Protein AF-A0A7Y3G044-F1 (afdb_monomer_lite)

pLDDT: mean 71.61, std 15.78, range [43.59, 97.12]

Sequence (88 aa):
MRATVRHTLWLSFACVVFAT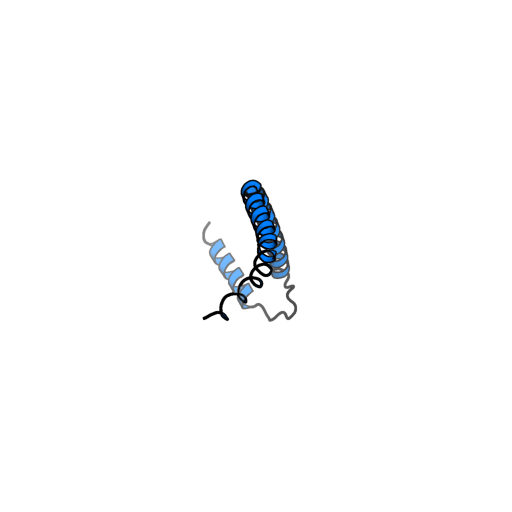PGYAYLDPGTGSILLQSLLASVAVAMGVLRFHWHSFKAFLANFVASSAVKEKETGEAVDTESESQSGQ

Radius of gyration: 31.05 Å; chains: 1; bounding box: 38×46×98 Å

Secondary structure (DSSP, 8-state):
--SHHHHHHHHHHHHHHT----SSS--HHHHHHHHHHHHHHHHHHHHHHHHSHHHHHHHHHHHHHHHHHTTTSSSSSSSS-S-S-S--

Foldseek 3Di:
DPPVVVVVVVVVVVVVVPDDDDPDQPPVVRVVVVVVVVVVVVVVVVVVCVVPVPVVVVVVVVVVVVVVVVVPPPPPDPDDDDDDDDDD

Structure (mmCIF, N/CA/C/O backbone):
data_AF-A0A7Y3G044-F1
#
_entry.id   AF-A0A7Y3G044-F1
#
loop_
_atom_site.group_PDB
_atom_site.id
_atom_site.type_symbol
_atom_site.label_atom_id
_atom_site.label_alt_id
_atom_site.label_comp_id
_atom_site.label_asym_id
_atom_site.label_entity_id
_atom_site.label_seq_id
_atom_site.pdbx_PDB_ins_code
_atom_site.Cartn_x
_atom_site.Cartn_y
_atom_site.Cartn_z
_atom_site.occupancy
_atom_site.B_iso_or_equiv
_atom_site.auth_seq_id
_atom_site.auth_comp_id
_atom_site.auth_asym_id
_atom_site.auth_atom_id
_atom_site.pdbx_PDB_model_num
ATOM 1 N N . MET A 1 1 ? -10.836 0.081 -33.715 1.00 55.31 1 MET A N 1
ATOM 2 C CA . MET A 1 1 ? -9.748 0.176 -32.711 1.00 55.31 1 MET A CA 1
ATOM 3 C C . MET A 1 1 ? -9.631 -1.131 -31.912 1.00 55.31 1 MET A C 1
ATOM 5 O O . MET A 1 1 ? -9.962 -1.166 -30.739 1.00 55.31 1 MET A O 1
ATOM 9 N N . ARG A 1 2 ? -9.245 -2.251 -32.546 1.00 56.44 2 ARG A N 1
ATOM 10 C CA . ARG A 1 2 ? -9.151 -3.572 -31.873 1.00 56.44 2 ARG A CA 1
ATOM 11 C C . ARG A 1 2 ? -7.840 -4.325 -32.146 1.00 56.44 2 ARG A C 1
ATOM 13 O O . ARG A 1 2 ? -7.550 -5.296 -31.463 1.00 56.44 2 ARG A O 1
ATOM 20 N N . ALA A 1 3 ? -7.035 -3.876 -33.114 1.00 58.03 3 ALA A N 1
ATOM 21 C CA . ALA A 1 3 ? -5.826 -4.586 -33.539 1.00 58.03 3 ALA A CA 1
ATOM 22 C C . ALA A 1 3 ? -4.552 -4.164 -32.782 1.00 58.03 3 ALA A C 1
ATOM 24 O O . ALA A 1 3 ? -3.620 -4.957 -32.675 1.00 58.03 3 ALA A O 1
ATOM 25 N N . THR A 1 4 ? -4.512 -2.954 -32.219 1.00 62.00 4 THR A N 1
ATOM 26 C CA . THR A 1 4 ? -3.330 -2.415 -31.525 1.00 62.00 4 THR A CA 1
ATOM 27 C C . THR A 1 4 ? -3.129 -3.055 -30.155 1.00 62.00 4 THR A C 1
ATOM 29 O O . THR A 1 4 ? -2.014 -3.427 -29.814 1.00 62.00 4 THR A O 1
ATOM 32 N N . VAL A 1 5 ? -4.220 -3.307 -29.422 1.00 64.38 5 VAL A N 1
ATOM 33 C CA . VAL A 1 5 ? -4.179 -3.897 -28.072 1.00 64.38 5 VAL A CA 1
ATOM 34 C C . VAL A 1 5 ? -3.565 -5.299 -28.088 1.00 64.38 5 VAL A C 1
ATOM 36 O O . VAL A 1 5 ? -2.795 -5.643 -27.203 1.00 64.38 5 VAL A O 1
ATOM 39 N N . ARG A 1 6 ? -3.824 -6.089 -29.141 1.00 70.25 6 ARG A N 1
ATOM 40 C CA . ARG A 1 6 ? -3.235 -7.428 -29.295 1.00 70.25 6 ARG A CA 1
ATOM 41 C C . ARG A 1 6 ? -1.717 -7.376 -29.428 1.00 70.25 6 ARG A C 1
ATOM 43 O O . ARG A 1 6 ? -1.044 -8.214 -28.846 1.00 70.25 6 ARG A O 1
ATOM 50 N N . HIS A 1 7 ? -1.194 -6.394 -30.161 1.00 72.50 7 HIS A N 1
ATOM 51 C CA . HIS A 1 7 ? 0.247 -6.229 -30.339 1.00 72.50 7 HIS A CA 1
ATOM 52 C C . HIS A 1 7 ? 0.895 -5.658 -29.078 1.00 72.50 7 HIS A C 1
ATOM 54 O O . HIS A 1 7 ? 1.936 -6.154 -28.673 1.00 72.50 7 HIS A O 1
ATOM 60 N N . THR A 1 8 ? 0.253 -4.701 -28.399 1.00 73.06 8 THR A N 1
ATOM 61 C CA . THR A 1 8 ? 0.728 -4.169 -27.110 1.00 73.06 8 THR A CA 1
ATOM 62 C C . THR A 1 8 ? 0.791 -5.251 -26.030 1.00 73.06 8 THR A C 1
ATOM 64 O O . THR A 1 8 ? 1.775 -5.328 -25.301 1.00 73.06 8 THR A O 1
ATOM 67 N N . LEU A 1 9 ? -0.214 -6.129 -25.962 1.00 74.81 9 LEU A N 1
ATOM 68 C CA . LEU A 1 9 ? -0.222 -7.264 -25.034 1.00 74.81 9 LEU A CA 1
ATOM 69 C C . LEU A 1 9 ? 0.872 -8.284 -25.372 1.00 74.81 9 LEU A C 1
ATOM 71 O O . LEU A 1 9 ? 1.548 -8.768 -24.470 1.00 74.81 9 LEU A O 1
ATOM 75 N N . TRP A 1 10 ? 1.093 -8.561 -26.660 1.00 76.62 10 TRP A N 1
ATOM 76 C CA . TRP A 1 10 ? 2.162 -9.459 -27.108 1.00 76.62 10 TRP A CA 1
ATOM 77 C C . TRP A 1 10 ? 3.560 -8.913 -26.795 1.00 76.62 10 TRP A C 1
ATOM 79 O O . TRP A 1 10 ? 4.431 -9.653 -26.348 1.00 76.62 10 TRP A O 1
ATOM 89 N N . LEU A 1 11 ? 3.760 -7.608 -26.984 1.00 77.00 11 LEU A N 1
ATOM 90 C CA . LEU A 1 11 ? 5.032 -6.935 -26.725 1.00 77.00 11 LEU A CA 1
ATOM 91 C C . LEU A 1 11 ? 5.331 -6.853 -25.219 1.00 77.00 11 LEU A C 1
ATOM 93 O O . LEU A 1 11 ? 6.461 -7.086 -24.798 1.00 77.00 11 LEU A O 1
ATOM 97 N N . SER A 1 12 ? 4.305 -6.597 -24.400 1.00 70.75 12 SER A N 1
ATOM 98 C CA . SER A 1 12 ? 4.407 -6.612 -22.935 1.00 70.75 12 SER A CA 1
ATOM 99 C C . SER A 1 12 ? 4.707 -8.016 -22.395 1.00 70.75 12 SER A C 1
ATOM 101 O O . SER A 1 12 ? 5.572 -8.160 -21.536 1.00 70.75 12 SER A O 1
ATOM 103 N N . PHE A 1 13 ? 4.069 -9.054 -22.944 1.00 74.94 13 PHE A N 1
ATOM 104 C CA . PHE A 1 13 ? 4.321 -10.447 -22.568 1.00 74.94 13 PHE A CA 1
ATOM 105 C C . PHE A 1 13 ? 5.740 -10.908 -22.940 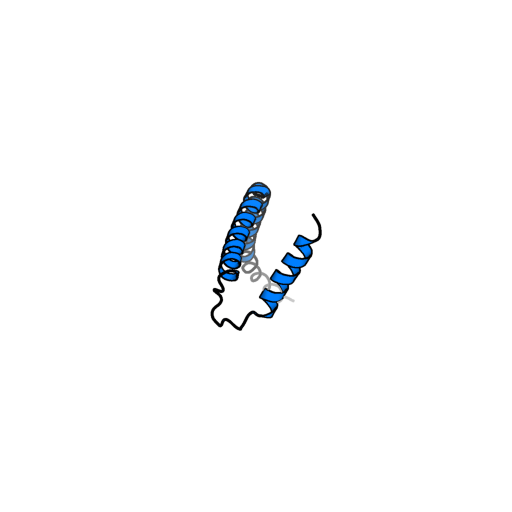1.00 74.94 13 PHE A C 1
ATOM 107 O O . PHE A 1 13 ? 6.423 -11.519 -22.122 1.00 74.94 13 PHE A O 1
ATOM 114 N N . ALA A 1 14 ? 6.225 -10.553 -24.135 1.00 73.94 14 ALA A N 1
ATOM 115 C CA . ALA A 1 14 ? 7.584 -10.876 -24.575 1.00 73.94 14 ALA A CA 1
ATOM 116 C C . ALA A 1 14 ? 8.672 -10.231 -23.693 1.00 73.94 14 ALA A C 1
ATOM 118 O O . ALA A 1 14 ? 9.715 -10.838 -23.461 1.00 73.94 14 ALA A O 1
ATOM 119 N N . CYS A 1 15 ? 8.417 -9.031 -23.161 1.00 67.38 15 CYS A N 1
ATOM 120 C CA . CYS A 1 15 ? 9.344 -8.319 -22.280 1.00 67.38 15 CYS A CA 1
ATOM 121 C C . CYS A 1 15 ? 9.507 -9.005 -20.910 1.00 67.38 15 CYS A C 1
ATOM 123 O O . CYS A 1 15 ? 10.620 -9.086 -20.398 1.00 67.38 15 CYS A O 1
ATOM 125 N N . VAL A 1 16 ? 8.425 -9.569 -20.356 1.00 67.25 16 VAL A N 1
ATOM 126 C CA . VAL A 1 16 ? 8.444 -10.279 -19.061 1.00 67.25 16 VAL A CA 1
ATOM 127 C C . VAL A 1 16 ? 9.197 -11.613 -19.149 1.00 67.25 16 VAL A C 1
ATOM 129 O O . VAL A 1 16 ? 9.899 -11.982 -18.213 1.00 67.25 16 VAL A O 1
ATOM 132 N N . VAL A 1 17 ? 9.098 -12.326 -20.278 1.00 68.75 17 VAL A N 1
ATOM 133 C CA . VAL A 1 17 ? 9.746 -13.641 -20.472 1.00 68.75 17 VAL A CA 1
ATOM 134 C C . VAL A 1 17 ? 11.273 -13.531 -20.631 1.00 68.75 17 VAL A C 1
ATOM 136 O O . VAL A 1 17 ? 11.986 -14.483 -20.327 1.00 68.75 17 VAL A O 1
ATOM 139 N N . PHE A 1 18 ? 11.789 -12.374 -21.058 1.00 63.81 18 PHE A N 1
ATOM 140 C CA . PHE A 1 18 ? 13.227 -12.122 -21.233 1.00 63.81 18 PHE A CA 1
ATOM 141 C C . PHE A 1 18 ? 13.926 -11.523 -19.996 1.00 63.81 18 PHE A C 1
ATOM 143 O O . PHE A 1 18 ? 15.107 -11.180 -20.071 1.00 63.81 18 PHE A O 1
ATOM 150 N N . ALA A 1 19 ? 13.237 -11.391 -18.859 1.00 63.16 19 ALA A N 1
ATOM 151 C CA . ALA A 1 19 ? 13.813 -10.810 -17.649 1.00 63.16 19 ALA A CA 1
ATOM 152 C C . ALA A 1 19 ? 14.864 -11.744 -17.003 1.00 63.16 19 ALA A C 1
ATOM 154 O O . ALA A 1 19 ? 14.551 -12.827 -16.511 1.00 63.16 19 ALA A O 1
ATOM 155 N N . THR A 1 20 ? 16.131 -11.318 -17.006 1.00 61.31 20 THR A N 1
ATOM 156 C CA . THR A 1 20 ? 17.278 -11.989 -16.360 1.00 61.31 20 THR A CA 1
ATOM 157 C C . THR A 1 20 ? 17.270 -11.831 -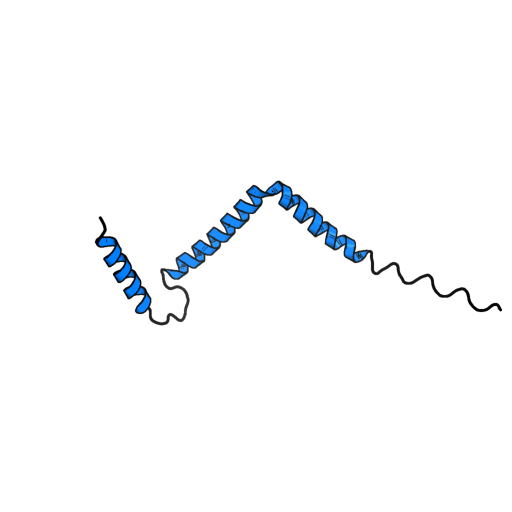14.830 1.00 61.31 20 THR A C 1
ATOM 159 O O . THR A 1 20 ? 16.684 -10.872 -14.327 1.00 61.31 20 THR A O 1
ATOM 162 N N . PRO A 1 21 ? 17.941 -12.711 -14.054 1.00 61.41 21 PRO A N 1
ATOM 163 C CA . PRO A 1 21 ? 17.856 -12.688 -12.592 1.00 61.41 21 PRO A CA 1
ATOM 164 C C . PRO A 1 21 ? 18.577 -11.471 -11.986 1.00 61.41 21 PRO A C 1
ATOM 166 O O . PRO A 1 21 ? 19.805 -11.397 -11.984 1.00 61.41 21 PRO A O 1
ATOM 169 N N . GLY A 1 22 ? 17.812 -10.524 -11.437 1.00 60.12 22 GLY A N 1
ATOM 170 C CA . GLY A 1 22 ? 18.322 -9.397 -10.652 1.00 60.12 22 GLY A CA 1
ATOM 171 C C . GLY A 1 22 ? 18.417 -9.747 -9.165 1.00 60.12 22 GLY A C 1
ATOM 172 O O . GLY A 1 22 ? 17.401 -9.864 -8.488 1.00 60.12 22 GLY A O 1
ATOM 173 N N . TYR A 1 23 ? 19.636 -9.889 -8.638 1.00 59.41 23 TYR A N 1
ATOM 174 C CA . TYR A 1 23 ? 19.905 -10.263 -7.237 1.00 59.41 23 TYR A CA 1
ATOM 175 C C . TYR A 1 23 ? 19.811 -9.101 -6.218 1.00 59.41 23 TYR A C 1
ATOM 177 O O . TYR A 1 23 ? 20.247 -9.232 -5.078 1.00 59.41 23 TYR A O 1
ATOM 185 N N . ALA A 1 24 ? 19.204 -7.972 -6.589 1.00 64.19 24 ALA A N 1
ATOM 186 C CA . ALA A 1 24 ? 18.789 -6.915 -5.669 1.00 64.19 24 ALA A CA 1
ATOM 187 C C . ALA A 1 24 ? 17.494 -6.302 -6.211 1.00 64.19 24 ALA A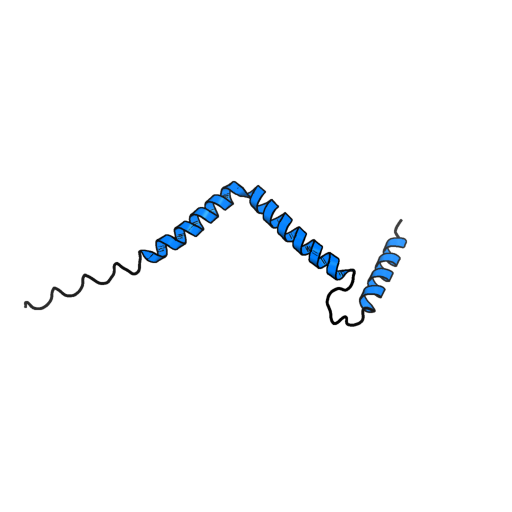 C 1
ATOM 189 O O . ALA A 1 24 ? 17.476 -5.712 -7.289 1.00 64.19 24 ALA A O 1
ATOM 190 N N . TYR A 1 25 ? 16.400 -6.517 -5.482 1.00 60.19 25 TYR A N 1
ATOM 191 C CA . TYR A 1 25 ? 15.020 -6.216 -5.862 1.00 60.19 25 TYR A CA 1
ATOM 192 C C . TYR A 1 25 ? 14.745 -4.705 -5.880 1.00 60.19 25 TYR A C 1
ATOM 194 O O . TYR A 1 25 ? 14.089 -4.150 -5.004 1.00 60.19 25 TYR A O 1
ATOM 202 N N . LEU A 1 26 ? 15.300 -4.046 -6.892 1.00 60.59 26 LEU A N 1
ATOM 203 C CA . LEU A 1 26 ? 15.039 -2.672 -7.305 1.00 60.59 26 LEU A CA 1
ATOM 204 C C . LEU A 1 26 ? 15.057 -2.610 -8.841 1.00 60.59 26 LEU A C 1
ATOM 206 O O . LEU A 1 26 ? 15.583 -1.668 -9.427 1.00 60.59 26 LEU A O 1
ATOM 210 N N . ASP A 1 27 ? 14.506 -3.630 -9.512 1.00 64.81 27 ASP A N 1
ATOM 211 C CA . ASP A 1 27 ? 14.146 -3.474 -10.922 1.00 64.81 27 ASP A CA 1
ATOM 212 C C . ASP A 1 27 ? 13.196 -2.261 -11.018 1.00 64.81 27 ASP A C 1
ATOM 214 O O . ASP A 1 27 ? 12.270 -2.171 -10.195 1.00 64.81 27 ASP A O 1
ATOM 218 N N . PRO A 1 28 ? 13.428 -1.289 -11.922 1.00 60.16 28 PRO A N 1
ATOM 219 C CA . PRO A 1 28 ? 12.762 0.017 -11.900 1.00 60.16 28 PRO A CA 1
ATOM 220 C C . PRO A 1 28 ? 11.227 -0.069 -11.935 1.00 60.16 28 PRO A C 1
ATOM 222 O O . PRO A 1 28 ? 10.564 0.849 -11.460 1.00 60.16 28 PRO A O 1
ATOM 225 N N . GLY A 1 29 ? 10.648 -1.176 -12.420 1.00 67.56 29 GLY A N 1
ATOM 226 C CA . GLY A 1 29 ? 9.202 -1.423 -12.346 1.00 67.56 29 GLY A CA 1
ATOM 227 C C . GLY A 1 29 ? 8.716 -1.981 -11.002 1.00 67.56 29 GLY A C 1
ATOM 228 O O . GLY A 1 29 ? 7.601 -1.696 -10.563 1.00 67.56 29 GLY A O 1
ATOM 229 N N . THR A 1 30 ? 9.550 -2.749 -10.308 1.00 73.00 30 THR A N 1
ATOM 230 C CA . THR A 1 30 ? 9.151 -3.465 -9.092 1.00 73.00 30 THR A CA 1
ATOM 231 C C . THR A 1 30 ? 9.314 -2.619 -7.828 1.00 73.00 30 THR A C 1
ATOM 233 O O . THR A 1 30 ? 8.490 -2.703 -6.914 1.00 73.00 30 THR A O 1
ATOM 236 N N . GLY A 1 31 ? 10.306 -1.721 -7.806 1.00 76.19 31 GLY A N 1
ATOM 237 C CA . GLY A 1 31 ? 10.459 -0.730 -6.735 1.00 76.19 31 GLY A CA 1
ATOM 238 C C . GLY A 1 31 ? 9.228 0.176 -6.594 1.00 76.19 31 GLY A C 1
ATOM 239 O O . GLY A 1 31 ? 8.752 0.411 -5.482 1.00 76.19 31 GLY A O 1
ATOM 240 N N . SER A 1 32 ? 8.644 0.614 -7.715 1.00 83.00 32 SER A N 1
ATOM 241 C CA . SER A 1 32 ? 7.414 1.417 -7.714 1.00 83.00 32 SER A CA 1
ATOM 242 C C . SER A 1 32 ? 6.195 0.631 -7.232 1.00 83.00 32 SER A C 1
ATOM 244 O O . SER A 1 32 ? 5.403 1.175 -6.467 1.00 83.00 32 SER A O 1
ATOM 246 N N . ILE A 1 33 ? 6.051 -0.647 -7.607 1.00 86.81 33 ILE A N 1
ATOM 247 C CA . ILE A 1 33 ? 4.949 -1.499 -7.125 1.00 86.81 33 ILE A CA 1
ATOM 248 C C . ILE A 1 33 ? 5.028 -1.724 -5.615 1.00 86.81 33 ILE A C 1
ATOM 250 O O . ILE A 1 33 ? 4.001 -1.646 -4.941 1.00 86.81 33 ILE A O 1
ATOM 254 N N . LEU A 1 34 ? 6.227 -1.945 -5.070 1.00 86.88 34 LEU A N 1
ATOM 255 C CA . LEU A 1 34 ? 6.408 -2.063 -3.627 1.00 86.88 34 LEU A CA 1
ATOM 256 C C . LEU A 1 34 ? 5.953 -0.795 -2.917 1.00 86.88 34 LEU A C 1
ATOM 258 O O . LEU A 1 34 ? 5.111 -0.860 -2.021 1.00 86.88 34 LEU A O 1
ATOM 262 N N . LEU A 1 35 ? 6.466 0.355 -3.356 1.00 89.38 35 LEU A N 1
ATOM 263 C CA . LEU A 1 35 ? 6.152 1.635 -2.737 1.00 89.38 35 LEU A CA 1
ATOM 264 C C . LEU A 1 35 ? 4.655 1.953 -2.862 1.00 89.38 35 LEU A C 1
ATOM 266 O O . LEU A 1 35 ? 4.016 2.338 -1.888 1.00 89.38 35 LEU A O 1
ATOM 270 N N . GLN A 1 36 ? 4.064 1.705 -4.032 1.00 91.56 36 GLN A N 1
ATOM 271 C CA . GLN A 1 36 ? 2.631 1.872 -4.263 1.00 91.56 36 GLN A CA 1
ATOM 272 C C . GLN A 1 36 ? 1.783 0.939 -3.398 1.00 91.56 36 GLN A C 1
ATOM 274 O O . GLN A 1 36 ? 0.789 1.390 -2.841 1.00 91.56 36 GLN A O 1
ATOM 279 N N . SER A 1 37 ? 2.150 -0.337 -3.261 1.00 93.56 37 SER A N 1
ATOM 280 C CA . SER A 1 37 ? 1.410 -1.292 -2.425 1.00 93.56 37 SER A CA 1
ATOM 281 C C . SER A 1 37 ? 1.482 -0.924 -0.942 1.00 93.56 37 SER A C 1
ATOM 283 O O . SER A 1 37 ? 0.478 -1.013 -0.235 1.00 93.56 37 SER A O 1
ATOM 285 N N . LEU A 1 38 ? 2.631 -0.408 -0.495 1.00 95.62 38 LEU A N 1
ATOM 286 C CA . LEU A 1 38 ? 2.815 0.099 0.855 1.00 95.62 38 LEU A CA 1
ATOM 287 C C . LEU A 1 38 ? 1.909 1.308 1.102 1.00 95.62 38 LEU A C 1
ATOM 289 O O . LEU A 1 38 ? 1.112 1.291 2.039 1.00 95.62 38 LEU A O 1
ATOM 293 N N . LEU A 1 39 ? 1.955 2.317 0.227 1.00 96.25 39 LEU A N 1
ATOM 294 C CA . LEU A 1 39 ? 1.100 3.500 0.349 1.00 96.25 39 LEU A CA 1
ATOM 295 C C . LEU A 1 39 ? -0.390 3.142 0.252 1.00 96.25 39 LEU A C 1
ATOM 297 O O . LEU A 1 39 ? -1.193 3.655 1.030 1.00 96.25 39 LEU A O 1
ATOM 301 N N . ALA A 1 40 ? -0.762 2.240 -0.658 1.00 96.19 40 ALA A N 1
ATOM 302 C CA . ALA A 1 40 ? -2.132 1.766 -0.802 1.00 96.19 40 ALA A CA 1
ATOM 303 C C . ALA A 1 40 ? -2.614 1.045 0.463 1.00 96.19 40 ALA A C 1
ATOM 305 O O . ALA A 1 40 ? -3.721 1.315 0.921 1.00 96.19 40 ALA A O 1
ATOM 306 N N . SER A 1 41 ? -1.787 0.187 1.071 1.00 95.69 41 SER A N 1
ATOM 307 C CA . SER A 1 41 ? -2.143 -0.503 2.317 1.00 95.69 41 SER A CA 1
ATOM 308 C C . SER A 1 41 ? -2.404 0.478 3.465 1.00 95.69 41 SER A C 1
ATOM 310 O O . SER A 1 41 ? -3.405 0.340 4.168 1.00 95.69 41 SER A O 1
ATOM 312 N N . VAL A 1 42 ? -1.577 1.524 3.598 1.00 97.12 42 VAL A N 1
ATOM 313 C CA . VAL A 1 42 ? -1.751 2.576 4.612 1.00 97.12 42 VAL A CA 1
ATOM 314 C C . VAL A 1 42 ? -3.021 3.381 4.341 1.00 97.12 42 VAL A C 1
ATOM 316 O O . VAL A 1 42 ? -3.827 3.586 5.247 1.00 97.12 42 VAL A O 1
ATOM 319 N N . ALA A 1 43 ? -3.244 3.790 3.091 1.00 96.38 43 ALA A N 1
ATOM 320 C CA . ALA A 1 43 ? -4.436 4.536 2.702 1.00 96.38 43 ALA A CA 1
ATOM 321 C C . ALA A 1 43 ? -5.725 3.733 2.947 1.00 96.38 43 ALA A C 1
ATOM 323 O O . ALA A 1 43 ? -6.694 4.272 3.482 1.00 96.38 43 ALA A O 1
ATOM 324 N N . VAL A 1 44 ? -5.726 2.438 2.616 1.00 95.81 44 VAL A N 1
ATOM 325 C CA . VAL A 1 44 ? -6.851 1.531 2.880 1.00 95.81 44 VAL A CA 1
ATOM 326 C C . VAL A 1 44 ? -7.063 1.356 4.381 1.00 95.81 44 VAL A C 1
ATOM 328 O O . VAL A 1 44 ? -8.195 1.487 4.839 1.00 95.81 44 VAL A O 1
ATOM 331 N N . ALA A 1 45 ? -6.004 1.133 5.165 1.00 94.12 45 ALA A N 1
ATOM 332 C CA . ALA A 1 45 ? -6.108 0.999 6.618 1.00 94.12 45 ALA A CA 1
ATOM 333 C C . ALA A 1 45 ? -6.718 2.254 7.262 1.00 94.12 45 ALA A C 1
ATOM 335 O O . ALA A 1 45 ? -7.671 2.158 8.037 1.00 94.12 45 ALA A O 1
ATOM 336 N N . MET A 1 46 ? -6.229 3.439 6.889 1.00 94.62 46 MET A N 1
ATOM 337 C CA . MET A 1 46 ? -6.772 4.713 7.366 1.00 94.62 46 MET A CA 1
ATOM 338 C C . MET A 1 46 ? -8.210 4.939 6.888 1.00 94.62 46 MET A C 1
ATOM 340 O O . MET A 1 46 ? -9.043 5.417 7.658 1.00 94.62 46 MET A O 1
ATOM 344 N N . GLY A 1 47 ? -8.526 4.574 5.643 1.00 94.00 47 GLY A N 1
ATOM 345 C CA . GLY A 1 47 ? -9.871 4.678 5.080 1.00 94.00 47 GLY A CA 1
ATOM 346 C C . GLY A 1 47 ? -10.880 3.802 5.819 1.00 94.00 47 GLY A C 1
ATOM 347 O O . GLY A 1 47 ? -11.931 4.292 6.231 1.00 94.00 47 GLY A O 1
ATOM 348 N N . VAL A 1 48 ? -10.540 2.536 6.067 1.00 92.06 48 VAL A N 1
ATOM 349 C CA . VAL A 1 48 ? -11.374 1.596 6.832 1.00 92.06 48 VAL A CA 1
ATOM 350 C C . VAL A 1 48 ? -11.530 2.063 8.278 1.00 92.06 48 VAL A C 1
ATOM 352 O O . VAL A 1 48 ? -12.645 2.069 8.799 1.00 92.06 48 VAL A O 1
ATOM 355 N N . LEU A 1 49 ? -10.451 2.539 8.906 1.00 90.31 49 LEU A N 1
ATOM 356 C CA . LEU A 1 49 ? -10.491 3.103 10.256 1.00 90.31 49 LEU A CA 1
ATOM 357 C C . LEU A 1 49 ? -11.428 4.316 10.338 1.00 90.31 49 LEU A C 1
ATOM 359 O O . LEU A 1 49 ? -12.238 4.430 11.258 1.00 90.31 49 LEU A O 1
ATOM 363 N N . ARG A 1 50 ? -11.352 5.216 9.355 1.00 86.75 50 ARG A N 1
ATOM 364 C CA . ARG A 1 50 ? -12.187 6.418 9.285 1.00 86.75 50 ARG A CA 1
ATOM 365 C C . ARG A 1 50 ? -13.646 6.102 8.958 1.00 86.75 50 ARG A C 1
ATOM 367 O O . ARG A 1 50 ? -14.529 6.810 9.447 1.00 86.75 50 ARG A O 1
ATOM 374 N N . PHE A 1 51 ? -13.893 5.073 8.150 1.00 88.75 51 PHE A N 1
ATOM 375 C CA . PHE A 1 51 ? -15.228 4.600 7.789 1.00 88.75 51 PHE A CA 1
ATOM 376 C C . PHE A 1 51 ? -15.906 3.863 8.951 1.00 88.75 51 PHE A C 1
ATOM 378 O O . PHE A 1 51 ? -17.101 4.032 9.177 1.00 88.75 51 PHE A O 1
ATOM 385 N N . HIS A 1 52 ? -15.142 3.103 9.739 1.00 85.06 52 HIS A N 1
ATOM 386 C CA . HIS A 1 52 ? -15.660 2.271 10.825 1.00 85.06 52 HIS A CA 1
ATOM 387 C C . HIS A 1 52 ? -15.295 2.777 12.228 1.00 85.06 52 HIS A C 1
ATOM 389 O O . HIS A 1 52 ? -15.275 2.005 13.186 1.00 85.06 52 HIS A O 1
ATOM 395 N N . TRP A 1 53 ? -15.052 4.085 12.372 1.00 86.19 53 TRP A N 1
ATOM 396 C CA . TRP A 1 53 ? -14.611 4.718 13.621 1.00 86.19 53 TRP A CA 1
ATOM 397 C C . TRP A 1 53 ? -15.476 4.336 14.830 1.00 86.19 53 TRP A C 1
ATOM 399 O O . TRP A 1 53 ? -14.961 4.095 15.918 1.00 86.19 53 TRP A O 1
ATOM 409 N N . HIS A 1 54 ? -16.797 4.231 14.645 1.00 83.06 54 HIS A N 1
ATOM 410 C CA . HIS A 1 54 ? -17.722 3.898 15.727 1.00 83.06 54 HIS A CA 1
ATOM 411 C C . HIS A 1 54 ? -17.497 2.486 16.293 1.00 83.06 54 HIS A C 1
ATOM 413 O O . HIS A 1 54 ? -17.306 2.333 17.499 1.00 83.06 54 HIS A O 1
ATOM 419 N N . SER A 1 55 ? -17.459 1.463 15.439 1.00 84.06 55 SER A N 1
ATOM 420 C CA . SER A 1 55 ? -17.245 0.081 15.884 1.00 84.06 55 SER A CA 1
ATOM 421 C C . SER A 1 55 ? -15.785 -0.196 16.231 1.00 84.06 55 SER A C 1
ATOM 423 O O . SER A 1 55 ? -15.519 -1.012 17.104 1.00 84.06 55 SER A O 1
ATOM 425 N N . PHE A 1 56 ? -14.834 0.499 15.598 1.00 86.88 5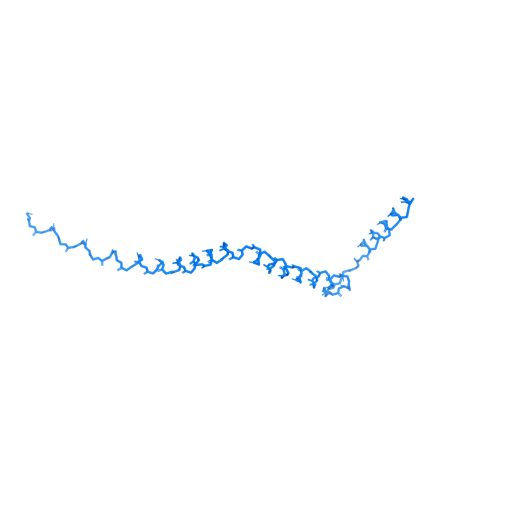6 PHE A N 1
ATOM 426 C CA . PHE A 1 56 ? -13.414 0.372 15.924 1.00 86.88 56 PHE A CA 1
ATOM 427 C C . PHE A 1 56 ? -13.128 0.801 17.367 1.00 86.88 56 PHE A C 1
ATOM 429 O O . PHE A 1 56 ? -12.426 0.096 18.085 1.00 86.88 56 PHE A O 1
ATOM 436 N N . LYS A 1 57 ? -13.728 1.906 17.835 1.00 83.25 57 LYS A N 1
ATOM 437 C CA . LYS A 1 57 ? -13.640 2.304 19.250 1.00 83.25 57 LYS A CA 1
ATOM 438 C C . LYS A 1 57 ? -14.207 1.236 20.186 1.00 83.25 57 LYS A C 1
ATOM 440 O O . LYS A 1 57 ? -13.607 0.973 21.221 1.00 83.25 57 LYS A O 1
ATOM 445 N N . ALA A 1 58 ? -15.347 0.636 19.835 1.00 84.75 58 ALA A N 1
ATOM 446 C CA . ALA A 1 58 ? -15.962 -0.421 20.640 1.00 84.75 58 ALA A CA 1
ATOM 447 C C . ALA A 1 58 ? -15.091 -1.689 20.677 1.00 84.75 58 ALA A C 1
ATOM 449 O O . ALA A 1 58 ? -14.901 -2.283 21.735 1.00 84.75 58 ALA A O 1
ATOM 450 N N . PHE A 1 59 ? -14.496 -2.058 19.540 1.00 85.38 59 PHE A N 1
ATOM 451 C CA . PHE A 1 59 ? -13.536 -3.153 19.442 1.00 85.38 59 PHE A CA 1
ATOM 452 C C . PHE A 1 59 ? -12.286 -2.892 20.294 1.00 85.38 59 PHE A C 1
ATOM 454 O O . PHE A 1 59 ? -11.882 -3.759 21.062 1.00 85.38 59 PHE A O 1
ATOM 461 N N . LEU A 1 60 ? -11.715 -1.685 20.223 1.00 86.00 60 LEU A N 1
ATOM 462 C CA . LEU A 1 60 ? -10.532 -1.312 21.000 1.00 86.00 60 LEU A CA 1
ATOM 463 C C . LEU A 1 60 ? -10.819 -1.270 22.509 1.00 86.00 60 LEU A C 1
ATOM 465 O O . LEU A 1 60 ? -9.997 -1.725 23.301 1.00 86.00 60 LEU A O 1
ATOM 469 N N . ALA A 1 61 ? -11.996 -0.778 22.908 1.00 84.38 61 ALA A N 1
ATOM 470 C CA . ALA A 1 61 ? -12.430 -0.782 24.303 1.00 84.38 61 ALA A CA 1
ATOM 471 C C . ALA A 1 61 ? -12.568 -2.211 24.855 1.00 84.38 61 ALA A C 1
ATOM 473 O O . ALA A 1 61 ? -12.053 -2.501 25.933 1.00 84.38 61 ALA A O 1
ATOM 474 N N . ASN A 1 62 ? -13.186 -3.122 24.094 1.00 82.94 62 ASN A N 1
ATOM 475 C CA . ASN A 1 62 ? -13.283 -4.533 24.478 1.00 82.94 62 ASN A CA 1
ATOM 476 C C . ASN A 1 62 ? -11.916 -5.231 24.501 1.00 82.94 62 ASN A C 1
ATOM 478 O O . ASN A 1 62 ? -11.662 -6.041 25.389 1.00 82.94 62 ASN A O 1
ATOM 482 N N . PHE A 1 63 ? -11.018 -4.902 23.568 1.00 86.12 63 PHE A N 1
ATOM 483 C CA . PHE A 1 63 ? -9.667 -5.462 23.535 1.00 86.12 63 PHE A CA 1
ATOM 484 C C . PHE A 1 63 ? -8.851 -5.071 24.777 1.00 86.12 63 PHE A C 1
ATOM 486 O O . PHE A 1 63 ? -8.208 -5.920 25.387 1.00 86.12 63 PHE A O 1
ATOM 493 N N . VAL A 1 64 ? -8.927 -3.804 25.197 1.00 83.19 64 VAL A N 1
ATOM 494 C CA . VAL A 1 64 ? -8.286 -3.326 26.434 1.00 83.19 64 VAL A CA 1
ATOM 495 C C . VAL A 1 64 ? -8.927 -3.951 27.676 1.00 83.19 64 VAL A C 1
ATOM 497 O O . VAL A 1 64 ? -8.210 -4.386 28.576 1.00 83.19 64 VAL A O 1
ATOM 500 N N . ALA A 1 65 ? -10.259 -4.051 27.720 1.00 78.38 65 ALA A N 1
ATOM 501 C CA . ALA A 1 65 ? -10.974 -4.649 28.848 1.00 78.38 65 ALA A CA 1
ATOM 502 C C . ALA A 1 65 ? -10.638 -6.140 29.036 1.00 78.38 65 ALA A C 1
ATOM 504 O O . ALA A 1 65 ? -10.503 -6.605 30.166 1.00 78.38 65 ALA A O 1
ATOM 505 N N . SER A 1 66 ? -10.431 -6.882 27.942 1.00 64.44 66 SER A N 1
ATOM 506 C CA . SER A 1 66 ? -10.107 -8.312 27.996 1.00 64.44 66 SER A CA 1
ATOM 507 C C . SER A 1 66 ? -8.756 -8.609 28.657 1.00 64.44 66 SER A C 1
ATOM 509 O O . SER A 1 66 ? -8.575 -9.702 29.192 1.00 64.44 66 SER A O 1
ATOM 511 N N . SER A 1 67 ? -7.822 -7.654 28.656 1.00 62.06 67 SER A N 1
ATOM 512 C CA . SER A 1 67 ? -6.524 -7.807 29.325 1.00 62.06 67 SER A CA 1
ATOM 513 C C . SER A 1 67 ? -6.620 -7.641 30.844 1.00 62.06 67 SER A C 1
ATOM 515 O O . SER A 1 67 ? -5.857 -8.271 31.565 1.00 62.06 67 SER A O 1
ATOM 517 N N . ALA A 1 68 ? -7.583 -6.858 31.340 1.00 61.84 68 ALA A N 1
ATOM 518 C CA . ALA A 1 68 ? -7.795 -6.660 32.777 1.00 61.84 68 ALA A CA 1
ATOM 519 C C . ALA 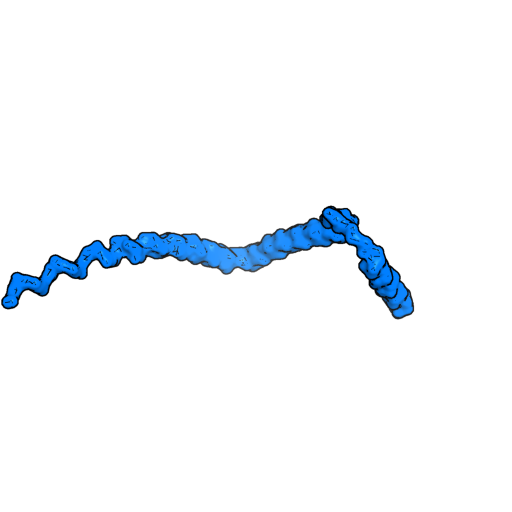A 1 68 ? -8.555 -7.823 33.443 1.00 61.84 68 ALA A C 1
ATOM 521 O O . ALA A 1 68 ? -8.426 -8.047 34.643 1.00 61.84 68 ALA A O 1
ATOM 522 N N . VAL A 1 69 ? -9.334 -8.592 32.674 1.00 60.47 69 VAL A N 1
ATOM 523 C CA . VAL A 1 69 ? -10.097 -9.740 33.200 1.00 60.47 69 VAL A CA 1
ATOM 524 C C . VAL A 1 69 ? -9.192 -10.948 33.476 1.00 60.47 69 VAL A C 1
ATOM 526 O O . VAL A 1 69 ? -9.477 -11.737 34.372 1.00 60.47 69 VAL A O 1
ATOM 529 N N . LYS A 1 70 ? -8.049 -11.061 32.788 1.00 51.56 70 LYS A N 1
ATOM 530 C CA . LYS A 1 70 ? -7.135 -12.204 32.945 1.00 51.56 70 LYS A CA 1
ATOM 531 C C . LYS A 1 70 ? -6.333 -12.200 34.255 1.00 51.56 70 LYS A C 1
ATOM 533 O O . LYS A 1 70 ? -5.775 -13.228 34.618 1.00 51.56 70 LYS A O 1
ATOM 538 N N . GLU A 1 71 ? -6.302 -11.084 34.979 1.00 57.78 71 GLU A N 1
ATOM 539 C CA . GLU A 1 71 ? -5.565 -10.965 36.246 1.00 57.78 71 GLU A CA 1
ATOM 540 C C . GLU A 1 71 ? -6.411 -11.350 37.478 1.00 57.78 71 GLU A C 1
ATOM 542 O O . GLU A 1 71 ? -5.872 -11.581 38.556 1.00 57.78 71 GLU A O 1
ATOM 547 N N . LYS A 1 72 ? -7.739 -11.472 37.331 1.00 50.41 72 LYS A N 1
ATOM 548 C CA . LYS A 1 72 ? -8.666 -11.725 38.451 1.00 50.41 72 LYS A CA 1
ATOM 549 C C . LYS A 1 72 ? -8.949 -13.205 38.740 1.00 50.41 72 LYS A C 1
ATOM 551 O O . LYS A 1 72 ? -9.358 -13.507 39.851 1.00 50.41 72 LYS A O 1
ATOM 556 N N . GLU A 1 73 ? -8.710 -14.125 37.802 1.00 56.62 73 GLU A N 1
ATOM 557 C CA . GLU A 1 73 ? -9.106 -15.542 37.962 1.00 56.62 73 GLU A CA 1
ATOM 558 C C . GLU A 1 73 ? -8.016 -16.479 38.518 1.00 56.62 73 GLU A C 1
ATOM 560 O O . GLU A 1 73 ? -8.278 -17.655 38.733 1.00 56.62 73 GLU A O 1
ATOM 565 N N . THR A 1 74 ? -6.787 -16.012 38.770 1.00 45.03 74 THR A N 1
ATOM 566 C CA . THR A 1 74 ? -5.703 -16.882 39.298 1.00 45.03 74 THR A CA 1
ATOM 567 C C . THR A 1 74 ? -5.417 -16.670 40.794 1.00 45.03 74 THR A C 1
ATOM 569 O O . THR A 1 74 ? -4.633 -17.411 41.375 1.00 45.03 74 THR A O 1
ATOM 572 N N . GLY A 1 75 ? -6.054 -15.687 41.440 1.00 49.41 75 GLY A N 1
ATOM 573 C CA . GLY A 1 75 ? -5.783 -15.327 42.841 1.00 49.41 75 GLY A CA 1
ATOM 574 C C . GLY A 1 75 ? -6.813 -15.791 43.876 1.00 49.41 75 GLY A C 1
ATOM 575 O O . GLY A 1 75 ? -6.588 -15.577 45.059 1.00 49.41 75 GLY A O 1
ATOM 576 N N . GLU A 1 76 ? -7.929 -16.400 43.468 1.00 53.88 76 GLU A N 1
ATOM 577 C CA . GLU A 1 76 ? -9.065 -16.702 44.357 1.00 53.88 76 GLU A CA 1
ATOM 578 C C . GLU A 1 76 ? -9.545 -18.149 44.156 1.00 53.88 76 GLU A C 1
ATOM 580 O O . GLU A 1 76 ? -10.678 -18.409 43.777 1.00 53.88 76 GLU A O 1
ATOM 585 N N . ALA A 1 77 ? -8.649 -19.125 44.308 1.00 53.16 77 ALA A N 1
ATOM 586 C CA . ALA A 1 77 ? -9.034 -20.544 44.329 1.00 53.16 77 ALA A CA 1
ATOM 587 C C . ALA A 1 77 ? -8.109 -21.407 45.202 1.00 53.16 77 ALA A C 1
ATOM 589 O O . ALA A 1 77 ? -7.999 -22.613 45.000 1.00 53.16 77 ALA A O 1
ATOM 590 N N . VAL A 1 78 ? -7.423 -20.804 46.170 1.00 54.75 78 VAL A N 1
ATOM 591 C CA . VAL A 1 78 ? -6.685 -21.536 47.201 1.00 54.75 78 VAL A CA 1
ATOM 592 C C . VAL A 1 78 ? -6.986 -20.820 48.497 1.00 54.75 78 VAL A C 1
ATOM 594 O O . VAL A 1 78 ? -6.302 -19.859 48.778 1.00 54.75 78 VAL A O 1
ATOM 597 N N . ASP A 1 79 ? -8.080 -21.195 49.161 1.00 50.16 79 ASP A N 1
ATOM 598 C CA . ASP A 1 79 ? -8.373 -20.959 50.585 1.00 50.16 79 ASP A CA 1
ATOM 599 C C . ASP A 1 79 ? -9.830 -21.380 50.845 1.00 50.16 79 ASP A C 1
ATOM 601 O O . ASP A 1 79 ? -10.677 -20.520 51.021 1.00 50.16 79 ASP A O 1
ATOM 605 N N . THR A 1 80 ? -10.181 -22.670 50.773 1.00 51.22 80 THR A N 1
ATOM 606 C CA . THR A 1 80 ? -11.317 -23.296 51.505 1.00 51.22 80 THR A CA 1
ATOM 607 C C . THR A 1 80 ? -11.352 -24.785 51.146 1.00 51.22 80 THR A C 1
ATOM 609 O O . THR A 1 80 ? -12.221 -25.224 50.411 1.00 51.22 80 THR A O 1
ATOM 612 N N . GLU A 1 81 ? -10.391 -25.580 51.619 1.00 54.25 81 GLU A N 1
ATOM 613 C CA . GLU A 1 81 ? -10.591 -27.036 51.750 1.00 54.25 81 GLU A CA 1
ATOM 614 C C . GLU A 1 81 ? -9.506 -27.642 52.648 1.00 54.25 81 GLU A C 1
ATOM 616 O O . GLU A 1 81 ? -8.633 -28.381 52.210 1.00 54.25 81 GLU A O 1
ATOM 621 N N . SER A 1 82 ? -9.507 -27.280 53.934 1.00 47.84 82 SER A N 1
ATOM 622 C CA . SER A 1 82 ? -8.800 -28.070 54.950 1.00 47.84 82 SER A CA 1
ATOM 623 C C . SER A 1 82 ? -9.342 -27.823 56.359 1.00 47.84 82 SER A C 1
ATOM 625 O O . SER A 1 82 ? -8.579 -27.599 57.290 1.00 47.84 82 SER A O 1
ATOM 627 N N . GLU A 1 83 ? -10.662 -27.870 56.542 1.00 52.28 83 GLU A N 1
ATOM 628 C CA . GLU A 1 83 ? -11.246 -28.014 57.879 1.00 52.28 83 GLU A CA 1
ATOM 629 C C . GLU A 1 83 ? -12.633 -28.659 57.762 1.00 52.28 83 GLU A C 1
ATOM 631 O O . GLU A 1 83 ? -13.605 -27.979 57.460 1.00 52.28 83 GLU A O 1
ATOM 636 N N . SER A 1 84 ? -12.727 -29.991 57.890 1.00 49.28 84 SER A N 1
ATOM 637 C CA . SER A 1 84 ? -13.955 -30.696 58.337 1.00 49.28 84 SER A CA 1
ATOM 638 C C . SER A 1 84 ? -13.869 -32.232 58.298 1.00 49.28 84 SER A C 1
ATOM 640 O O . SER A 1 84 ? -14.856 -32.891 57.988 1.00 49.28 84 SER A O 1
ATOM 642 N N . GLN A 1 85 ? -12.747 -32.859 58.678 1.00 48.31 85 GLN A N 1
ATOM 643 C CA . GLN A 1 85 ? -12.812 -34.293 59.011 1.00 48.31 85 GLN A CA 1
ATOM 644 C C . GLN A 1 85 ? -11.730 -34.756 60.000 1.00 48.31 85 GLN A C 1
ATOM 646 O O . GLN A 1 85 ? -10.752 -35.399 59.640 1.00 48.31 85 GLN A O 1
ATOM 651 N N . SER A 1 86 ? -11.931 -34.466 61.287 1.00 47.31 86 SER A N 1
ATOM 652 C CA . SER A 1 86 ? -11.375 -35.279 62.382 1.00 47.31 86 SER A CA 1
ATOM 653 C C . SER A 1 86 ? -12.275 -35.191 63.614 1.00 47.31 86 SER A C 1
ATOM 655 O O . SER A 1 86 ? -11.960 -34.597 64.641 1.00 47.31 86 SER A O 1
ATOM 657 N N . GLY A 1 87 ? -13.461 -35.773 63.497 1.00 52.38 87 GLY A N 1
ATOM 658 C CA . GLY A 1 87 ? -14.387 -35.806 64.615 1.00 52.38 87 GLY A CA 1
ATOM 659 C C . GLY A 1 87 ? -15.581 -36.693 64.359 1.00 52.38 87 GLY A C 1
ATOM 660 O O . GLY A 1 87 ? -16.683 -36.174 64.448 1.00 52.38 87 GLY A O 1
ATOM 661 N N . GLN A 1 88 ? -15.345 -37.968 64.023 1.00 43.59 88 GLN A N 1
ATOM 662 C CA . GLN A 1 88 ? -16.139 -39.139 64.431 1.00 43.59 88 GLN A CA 1
ATOM 663 C C . GLN A 1 88 ? -15.241 -40.376 64.415 1.00 43.59 88 GLN A C 1
ATOM 665 O O . GLN A 1 88 ? -14.448 -40.498 63.455 1.00 43.59 88 GLN A O 1
#